Protein AF-A0A7W0J5N4-F1 (afdb_monomer)

Sequence (81 aa):
MSKYDFGVAIANQFEFDPSLITPTSYLEGGLVAARSPNLTLSTEKLSAALGHPLPAFLPGLKKFQSQYRHGFPEMIKTLVE

Radius of gyration: 16.88 Å; Cα contacts (8 Å, |Δi|>4): 27; chains: 1; bounding box: 43×34×36 Å

Secondary structure (DSSP, 8-state):
--HHHHHHHHHHHHT--GGGPPP--GGGS--SS---S------HHHHHHHTSPPPPHHHHHHHHHHHHHTTHHHHHHTT--

Mean predicted aligned error: 3.99 Å

Foldseek 3Di:
DDPLVVQLLLCVLVVHDSVVGDDDDPVPVPDPDDDDPDPDDDCVVVCVVVVHDDDDDNVVSNVVVVCVVVCVVVVVVVVDD

pLDDT: mean 94.43, std 5.75, range [58.25, 98.38]

Solvent-accessible surface area (backbone atoms only — not comparable to full-atom values): 5361 Å² total; per-residue (Å²): 134,54,73,58,57,51,49,41,50,50,23,57,75,72,74,44,76,45,85,80,62,75,85,76,61,77,85,76,61,79,61,90,65,91,72,75,94,73,83,84,77,88,58,62,71,57,25,62,74,68,74,46,82,72,88,57,66,67,66,51,52,53,50,48,53,52,38,56,78,68,46,44,65,63,56,54,60,74,72,61,130

Structure (mmCIF, N/CA/C/O backbone):
data_AF-A0A7W0J5N4-F1
#
_entry.id   AF-A0A7W0J5N4-F1
#
loop_
_atom_site.group_PDB
_atom_site.id
_atom_site.type_symbol
_atom_site.label_atom_id
_atom_site.label_alt_id
_atom_site.label_comp_id
_atom_site.label_asym_id
_atom_site.label_entity_id
_atom_site.label_seq_id
_atom_site.pdbx_PDB_ins_code
_atom_site.Cartn_x
_atom_site.Cartn_y
_atom_site.Cartn_z
_atom_site.occupancy
_atom_site.B_iso_or_equiv
_atom_site.auth_seq_id
_atom_site.auth_comp_id
_atom_site.auth_asym_id
_atom_site.auth_atom_id
_atom_site.pdbx_PDB_model_num
ATOM 1 N N . MET A 1 1 ? -1.235 0.755 7.767 1.00 91.50 1 MET A N 1
ATOM 2 C CA . MET A 1 1 ? -2.112 1.309 6.714 1.00 91.50 1 MET A CA 1
ATOM 3 C C . MET A 1 1 ? -3.449 0.597 6.799 1.00 91.50 1 MET A C 1
ATOM 5 O O . MET A 1 1 ? -3.452 -0.631 6.835 1.00 91.50 1 MET A O 1
ATOM 9 N N . SER A 1 2 ? -4.550 1.334 6.890 1.00 94.81 2 SER A N 1
ATOM 10 C CA . SER A 1 2 ? -5.905 0.771 6.855 1.00 94.81 2 SER A CA 1
ATOM 11 C C . SER A 1 2 ? -6.379 0.527 5.411 1.00 94.81 2 SER A C 1
ATOM 13 O O . SER A 1 2 ? -5.748 0.983 4.457 1.00 94.81 2 SER A O 1
ATOM 15 N N . LYS A 1 3 ? -7.514 -0.169 5.225 1.00 93.12 3 LYS A N 1
ATOM 16 C CA . LYS A 1 3 ? -8.150 -0.298 3.896 1.00 93.12 3 LYS A CA 1
ATOM 17 C C . LYS A 1 3 ? -8.565 1.057 3.316 1.00 93.12 3 LYS A C 1
ATOM 19 O O . LYS A 1 3 ? -8.495 1.236 2.107 1.00 93.12 3 LYS A O 1
ATOM 24 N N . TYR A 1 4 ? -8.979 1.986 4.178 1.00 96.25 4 TYR A N 1
ATOM 25 C CA . TYR A 1 4 ? -9.321 3.348 3.785 1.00 96.25 4 TYR A CA 1
ATOM 26 C C . TYR A 1 4 ? -8.095 4.073 3.214 1.00 96.25 4 TYR A C 1
ATOM 28 O O . TYR A 1 4 ? -8.133 4.515 2.069 1.00 96.25 4 TYR A O 1
ATOM 36 N N . ASP A 1 5 ? -6.978 4.082 3.952 1.00 96.75 5 ASP A N 1
ATOM 37 C CA . ASP A 1 5 ? -5.732 4.722 3.500 1.00 96.75 5 ASP A CA 1
ATOM 38 C C . ASP A 1 5 ? -5.234 4.120 2.178 1.00 96.75 5 ASP A C 1
ATOM 40 O O . ASP A 1 5 ? -4.760 4.837 1.299 1.00 96.75 5 ASP A O 1
ATOM 44 N N . PHE A 1 6 ? -5.364 2.797 2.022 1.00 97.00 6 PHE A N 1
ATOM 45 C CA . PHE A 1 6 ? -5.013 2.093 0.789 1.00 97.00 6 PHE A CA 1
ATOM 46 C C . PHE A 1 6 ? -5.878 2.547 -0.397 1.00 97.00 6 PHE A C 1
ATOM 48 O O . PHE A 1 6 ? -5.346 2.826 -1.470 1.00 97.00 6 PHE A O 1
ATOM 55 N N . GLY A 1 7 ? -7.198 2.658 -0.204 1.00 97.44 7 GLY A N 1
ATOM 56 C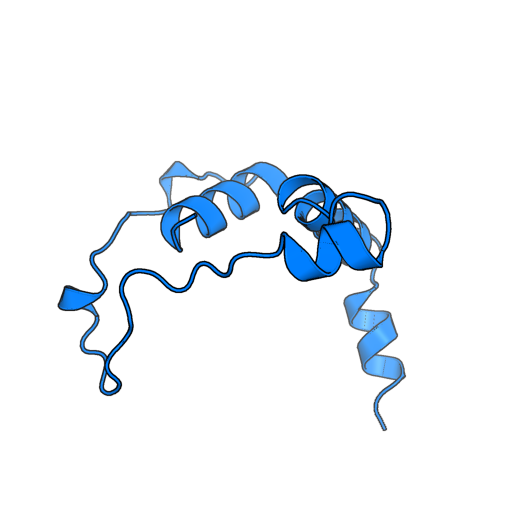 CA . GLY A 1 7 ? -8.129 3.140 -1.229 1.00 97.44 7 GLY A CA 1
ATOM 57 C C . GLY A 1 7 ? -7.846 4.585 -1.642 1.00 97.44 7 GLY A C 1
ATOM 58 O O . GLY A 1 7 ? -7.737 4.870 -2.833 1.00 97.44 7 GLY A O 1
ATOM 59 N N . VAL A 1 8 ? -7.639 5.476 -0.668 1.00 98.25 8 VAL A N 1
ATOM 60 C CA . VAL A 1 8 ? -7.263 6.879 -0.916 1.00 98.25 8 VAL A CA 1
ATOM 61 C C . VAL A 1 8 ? -5.930 6.969 -1.661 1.00 98.25 8 VAL A C 1
ATOM 63 O O . VAL A 1 8 ? -5.805 7.744 -2.608 1.00 98.25 8 VAL A O 1
ATOM 66 N N . ALA A 1 9 ? -4.936 6.153 -1.293 1.00 98.12 9 ALA A N 1
ATOM 67 C CA . ALA A 1 9 ? -3.658 6.118 -1.999 1.00 98.12 9 ALA A CA 1
ATOM 68 C C . ALA A 1 9 ? -3.817 5.694 -3.468 1.00 98.12 9 ALA A C 1
ATOM 70 O O . ALA A 1 9 ? -3.199 6.306 -4.339 1.00 98.12 9 ALA A O 1
ATOM 71 N N . ILE A 1 10 ? -4.661 4.694 -3.758 1.00 97.81 10 ILE A N 1
ATOM 72 C CA . ILE A 1 10 ? -4.984 4.297 -5.137 1.00 97.81 10 ILE A CA 1
ATOM 73 C C . ILE A 1 10 ? -5.671 5.438 -5.885 1.00 97.81 10 ILE A C 1
ATOM 75 O O . ILE A 1 10 ? -5.228 5.762 -6.984 1.00 97.81 10 ILE A O 1
ATOM 79 N N . ALA A 1 11 ? -6.708 6.053 -5.307 1.00 98.25 11 ALA A N 1
ATOM 80 C CA . ALA A 1 11 ? -7.426 7.155 -5.947 1.00 98.25 11 ALA A CA 1
ATOM 81 C C . ALA A 1 11 ? -6.469 8.292 -6.324 1.00 98.25 11 ALA A C 1
ATOM 83 O O . ALA A 1 11 ? -6.415 8.684 -7.485 1.00 98.25 11 ALA A O 1
ATOM 84 N N . ASN A 1 12 ? -5.618 8.709 -5.384 1.00 98.12 12 ASN A N 1
ATOM 85 C CA . ASN A 1 12 ? -4.596 9.722 -5.635 1.00 98.12 12 ASN A CA 1
ATOM 86 C C . ASN A 1 12 ? -3.606 9.301 -6.728 1.00 98.12 12 ASN A C 1
ATOM 88 O O . ASN A 1 12 ? -3.299 10.096 -7.611 1.00 98.12 12 ASN A O 1
ATOM 92 N N . GLN A 1 13 ? -3.106 8.058 -6.698 1.00 98.12 13 GLN A N 1
ATOM 93 C CA . GLN A 1 13 ? -2.158 7.589 -7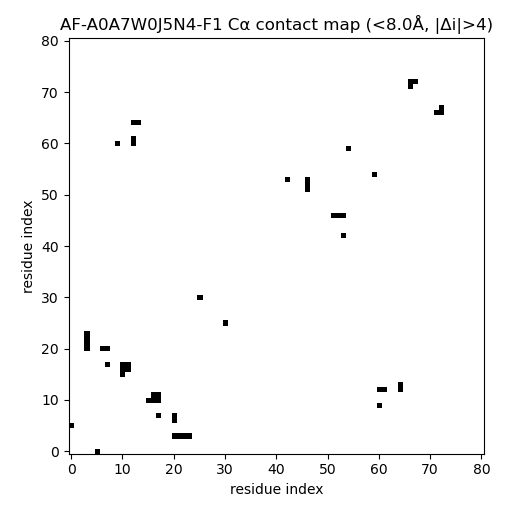.713 1.00 98.12 13 GLN A CA 1
ATOM 94 C C . GLN A 1 13 ? -2.790 7.575 -9.109 1.00 98.12 13 GLN A C 1
ATOM 96 O O . GLN A 1 13 ? -2.105 7.885 -10.078 1.00 98.12 13 GLN A O 1
ATOM 101 N N . PHE A 1 14 ? -4.065 7.199 -9.221 1.00 97.81 14 PHE A N 1
ATOM 102 C CA . PHE A 1 14 ? -4.794 7.104 -10.487 1.00 97.81 14 PHE A CA 1
ATOM 103 C C . PHE A 1 14 ? -5.509 8.397 -10.901 1.00 97.81 14 PHE A C 1
ATOM 105 O O . PHE A 1 14 ? -6.150 8.389 -11.947 1.00 97.81 14 PHE A O 1
ATOM 112 N N . GLU A 1 15 ? -5.347 9.488 -10.144 1.00 97.69 15 GLU A N 1
ATOM 113 C CA . GLU A 1 15 ? -5.969 10.796 -10.408 1.00 97.69 15 GLU A CA 1
ATOM 114 C C . GLU A 1 15 ? -7.511 10.752 -10.355 1.00 97.69 15 GLU A C 1
ATOM 116 O O . GLU A 1 15 ? -8.203 11.500 -11.043 1.00 97.69 15 GLU A O 1
ATOM 121 N N . PHE A 1 16 ? -8.061 9.871 -9.515 1.00 98.06 16 PHE A N 1
ATOM 122 C CA . PHE A 1 16 ? -9.481 9.847 -9.167 1.00 98.06 16 PHE A CA 1
ATOM 123 C C . PHE A 1 16 ? -9.769 10.743 -7.962 1.00 98.06 16 PHE A C 1
ATOM 125 O O . PHE A 1 16 ? -8.875 11.038 -7.174 1.00 98.06 16 PHE A O 1
ATOM 132 N N . ASP A 1 17 ? -11.032 11.132 -7.787 1.00 98.19 17 ASP A N 1
ATOM 133 C CA . ASP A 1 17 ? -11.471 11.930 -6.643 1.00 98.19 17 ASP A CA 1
ATOM 134 C C . ASP A 1 17 ? -11.498 11.084 -5.349 1.00 98.19 17 ASP A C 1
ATOM 136 O O . ASP A 1 17 ? -12.351 10.198 -5.211 1.00 98.19 17 ASP A O 1
ATOM 140 N N . PRO A 1 18 ? -10.599 11.331 -4.374 1.00 97.75 18 PRO A N 1
ATOM 141 C CA . PRO A 1 18 ? -10.569 10.576 -3.126 1.00 97.75 18 PRO A CA 1
ATOM 142 C C . PRO A 1 18 ? -11.741 10.914 -2.194 1.00 97.75 18 PRO A C 1
ATOM 144 O O . PRO A 1 18 ? -12.004 10.141 -1.273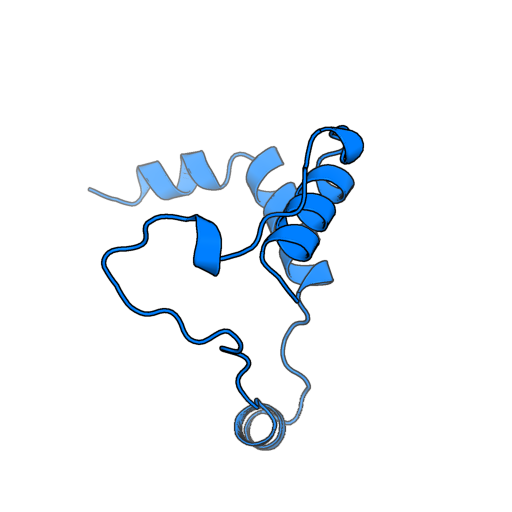 1.00 97.75 18 PRO A O 1
ATOM 147 N N . SER A 1 19 ? -12.454 12.029 -2.410 1.00 97.50 19 SER A N 1
ATOM 148 C CA . SER A 1 19 ? -13.586 12.439 -1.564 1.00 97.50 19 SER A CA 1
ATOM 149 C C . SER A 1 19 ? -14.786 11.492 -1.669 1.00 97.50 19 SER A C 1
ATOM 151 O O . SER A 1 19 ? -15.618 11.437 -0.764 1.00 97.50 19 SER A O 1
ATOM 153 N N . LEU A 1 20 ? -14.834 10.685 -2.735 1.00 97.81 20 LEU A N 1
ATOM 154 C CA . LEU A 1 20 ? -15.835 9.639 -2.937 1.00 97.81 20 LEU A CA 1
ATOM 155 C C . LEU A 1 20 ? -15.604 8.401 -2.053 1.00 97.81 20 LEU A C 1
ATOM 157 O O . LEU A 1 20 ? -16.451 7.509 -2.012 1.00 97.81 20 LEU A O 1
ATOM 161 N N . ILE A 1 21 ? -14.466 8.315 -1.356 1.00 97.56 21 ILE A N 1
ATOM 162 C CA . ILE A 1 21 ? -14.141 7.202 -0.463 1.00 97.56 21 ILE A CA 1
ATOM 163 C C . ILE A 1 21 ? -14.511 7.591 0.966 1.00 97.56 21 ILE A C 1
ATOM 165 O O . ILE A 1 21 ? -13.909 8.481 1.560 1.00 97.56 21 ILE A O 1
ATOM 169 N N . THR A 1 22 ? -15.460 6.870 1.557 1.00 96.38 22 THR A N 1
ATOM 170 C CA . THR A 1 22 ? -15.881 7.079 2.947 1.00 96.38 22 THR A CA 1
ATOM 171 C C . THR A 1 22 ? -15.268 6.028 3.876 1.00 96.38 22 THR A C 1
ATOM 173 O O . THR A 1 22 ? -15.345 4.832 3.573 1.00 96.38 22 THR A O 1
ATOM 176 N N . PRO A 1 23 ? -14.691 6.417 5.027 1.00 94.75 23 PRO A N 1
ATOM 177 C CA . PRO A 1 23 ? -14.232 5.454 6.019 1.00 94.75 23 PRO A CA 1
ATOM 178 C C . PRO A 1 23 ? -15.427 4.716 6.643 1.00 94.75 23 PRO A C 1
ATOM 180 O O . PRO A 1 23 ? -16.466 5.311 6.911 1.00 94.75 23 PRO A O 1
ATOM 183 N N . THR A 1 24 ? -15.271 3.419 6.905 1.00 92.81 24 THR A N 1
ATOM 184 C CA . THR A 1 24 ? -16.270 2.595 7.605 1.00 92.81 24 THR A CA 1
ATOM 185 C C . THR A 1 24 ? -15.579 1.624 8.556 1.00 92.81 24 THR A C 1
ATOM 187 O O . THR A 1 24 ? -14.438 1.204 8.317 1.00 92.81 24 THR A O 1
ATOM 190 N N . SER A 1 25 ? -16.254 1.276 9.651 1.00 89.69 25 SER A N 1
ATOM 191 C CA . SER A 1 25 ? -15.738 0.320 10.623 1.00 89.69 25 SER A CA 1
ATOM 192 C C . SER A 1 25 ? -15.920 -1.108 10.121 1.00 89.69 25 SER A C 1
ATOM 194 O O . SER A 1 25 ? -16.990 -1.501 9.667 1.00 89.69 25 SER A O 1
ATOM 196 N N . TYR A 1 26 ? -14.895 -1.947 10.280 1.00 85.81 26 TYR A N 1
ATOM 197 C CA . TYR A 1 26 ? -15.019 -3.371 9.954 1.00 85.81 26 TYR A CA 1
ATOM 198 C C . TYR A 1 26 ? -16.071 -4.090 10.820 1.00 85.81 26 TYR A C 1
ATOM 200 O O . TYR A 1 26 ? -16.574 -5.133 10.406 1.00 85.81 26 TYR A O 1
ATOM 208 N N . LEU A 1 27 ? -16.401 -3.537 11.996 1.00 86.56 27 LEU A N 1
ATOM 209 C CA . LEU A 1 27 ? -17.434 -4.057 12.897 1.00 86.56 27 LEU A CA 1
ATOM 210 C C . LEU A 1 27 ? -18.840 -3.947 12.291 1.00 86.56 27 LEU A C 1
ATOM 212 O O . LEU A 1 27 ? -19.708 -4.753 12.605 1.00 86.56 27 LEU A O 1
ATOM 216 N N . GLU A 1 28 ? -19.050 -2.984 11.396 1.00 86.81 28 GLU A N 1
ATOM 217 C CA . GLU A 1 28 ? -20.341 -2.709 10.755 1.00 86.81 28 GLU A CA 1
ATOM 218 C C . GLU A 1 28 ? -20.539 -3.533 9.470 1.00 86.81 28 GLU A C 1
ATOM 220 O O . GLU A 1 28 ? -21.613 -3.530 8.879 1.00 86.81 28 GLU A O 1
ATOM 225 N N . GLY A 1 29 ? -19.513 -4.272 9.030 1.00 79.75 29 GLY A N 1
ATOM 226 C CA . GLY A 1 29 ? -19.481 -4.929 7.720 1.00 79.75 29 GLY A CA 1
ATOM 227 C C . GLY A 1 29 ? -20.205 -6.275 7.618 1.00 79.75 29 GLY A C 1
ATOM 228 O O . GLY A 1 29 ? -20.065 -6.934 6.589 1.00 79.75 29 GLY A O 1
ATOM 229 N N . GLY A 1 30 ? -20.901 -6.733 8.668 1.00 86.00 30 GLY A N 1
ATOM 230 C CA . GLY A 1 30 ? -21.643 -8.007 8.661 1.00 86.00 30 GLY A CA 1
ATOM 231 C C . GLY A 1 30 ? -20.788 -9.233 8.304 1.00 86.00 30 GLY A C 1
ATOM 232 O O . GLY A 1 30 ? -21.276 -10.188 7.701 1.00 86.00 30 GLY A O 1
ATOM 233 N N . LEU A 1 31 ? -19.484 -9.188 8.598 1.00 87.25 31 LEU A N 1
ATOM 234 C CA . LEU A 1 31 ? -18.531 -10.190 8.132 1.00 87.25 31 LEU A CA 1
ATOM 235 C C . LEU A 1 31 ? -18.726 -11.518 8.875 1.00 87.25 31 LEU A C 1
ATOM 237 O O . LEU A 1 31 ? -18.606 -11.573 10.094 1.00 87.25 31 LEU A O 1
ATOM 241 N N . VAL A 1 32 ? -18.940 -12.602 8.122 1.00 89.44 32 VAL A N 1
ATOM 242 C CA 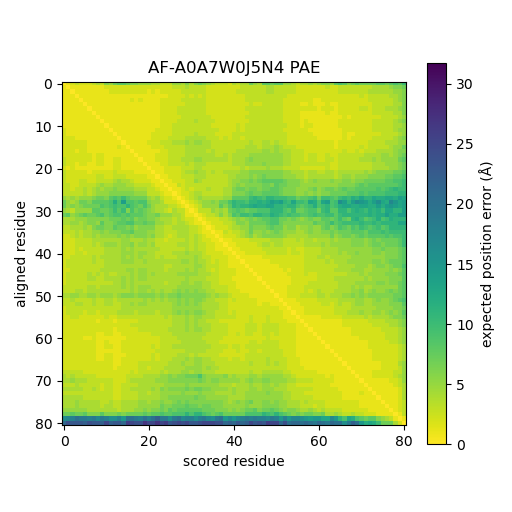. VAL A 1 32 ? -19.069 -13.968 8.670 1.00 89.44 32 VAL A CA 1
ATOM 243 C C . VAL A 1 32 ? -17.770 -14.433 9.340 1.00 89.44 32 VAL A C 1
ATOM 245 O O . VAL A 1 32 ? -17.793 -15.134 10.346 1.00 89.44 32 VAL A O 1
ATOM 248 N N . ALA A 1 33 ? -16.621 -14.034 8.789 1.00 89.62 33 ALA A N 1
ATOM 249 C CA . ALA A 1 33 ? -15.310 -14.379 9.325 1.00 89.62 33 ALA A CA 1
ATOM 250 C C . ALA A 1 33 ? -14.759 -13.260 10.216 1.00 89.62 33 ALA A C 1
ATOM 252 O O . ALA A 1 33 ? -14.689 -12.102 9.791 1.00 89.62 33 ALA A O 1
ATOM 253 N N . ALA A 1 34 ? -14.274 -13.631 11.405 1.00 87.50 34 ALA A N 1
ATOM 254 C CA . ALA A 1 34 ? -13.551 -12.722 12.285 1.00 87.50 34 ALA A CA 1
ATOM 255 C C . ALA A 1 34 ? -12.296 -12.171 11.584 1.00 87.50 34 ALA A C 1
ATOM 257 O O . ALA A 1 34 ? -11.521 -12.908 10.968 1.00 87.50 34 ALA A O 1
ATOM 258 N N . ARG A 1 35 ? -12.089 -10.856 11.672 1.00 87.50 35 ARG A N 1
ATOM 259 C CA . ARG A 1 35 ? -10.935 -10.160 11.090 1.00 87.50 35 ARG A CA 1
ATOM 260 C C . ARG A 1 35 ? -10.114 -9.551 12.217 1.00 87.50 35 ARG A C 1
ATOM 262 O O . ARG A 1 35 ? -10.661 -8.821 13.036 1.00 87.50 35 ARG A O 1
ATOM 269 N N . SER A 1 36 ? -8.804 -9.804 12.228 1.00 89.31 36 SER A N 1
ATOM 270 C CA . SER A 1 36 ? -7.910 -9.046 13.104 1.00 89.31 36 SER A CA 1
ATOM 271 C C . SER A 1 36 ? -7.919 -7.571 12.681 1.00 89.31 36 SER A C 1
ATOM 273 O O . SER A 1 36 ? -7.756 -7.293 11.487 1.00 89.31 36 SER A O 1
ATOM 275 N N . PRO A 1 37 ? -8.059 -6.622 13.621 1.00 88.56 37 PRO A N 1
ATOM 276 C CA . PRO A 1 37 ? -7.970 -5.196 13.318 1.00 88.56 37 PRO A CA 1
ATOM 277 C C . PRO A 1 37 ? -6.551 -4.768 12.910 1.00 88.56 37 PRO A C 1
ATOM 279 O O . PRO A 1 37 ? -6.388 -3.727 12.278 1.00 88.56 37 PRO A O 1
ATOM 282 N N . ASN A 1 38 ? -5.524 -5.568 13.233 1.00 91.81 38 ASN A N 1
ATOM 283 C CA . ASN A 1 38 ? -4.139 -5.321 12.842 1.00 91.81 38 ASN A CA 1
ATOM 284 C C . ASN A 1 38 ? -3.492 -6.599 12.292 1.00 91.81 38 ASN A C 1
ATOM 286 O O . ASN A 1 38 ? -3.329 -7.590 13.002 1.00 91.81 38 ASN A O 1
ATOM 290 N N . LEU A 1 39 ? -3.126 -6.560 11.012 1.00 92.56 39 LEU A N 1
ATOM 291 C CA . LEU A 1 39 ? -2.459 -7.649 10.290 1.00 92.56 39 LEU A CA 1
ATOM 292 C C . LEU A 1 39 ? -1.040 -7.255 9.842 1.00 92.56 39 LEU A C 1
ATOM 294 O O . LEU A 1 39 ? -0.498 -7.839 8.907 1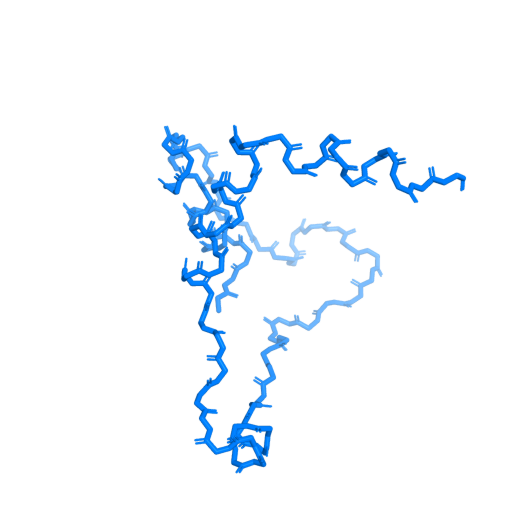.00 92.56 39 LEU A O 1
ATOM 298 N N . THR A 1 40 ? -0.447 -6.235 10.467 1.00 94.00 40 THR A N 1
ATOM 299 C CA . THR A 1 40 ? 0.911 -5.790 10.131 1.00 94.00 40 THR A CA 1
ATOM 300 C C . THR A 1 40 ? 1.927 -6.843 10.563 1.00 94.00 40 THR A C 1
ATOM 302 O O . THR A 1 40 ? 1.887 -7.321 11.695 1.00 94.00 40 THR A O 1
ATOM 305 N N . LEU A 1 41 ? 2.850 -7.181 9.665 1.00 94.19 41 LEU A N 1
ATOM 306 C CA . LEU A 1 41 ? 3.962 -8.081 9.941 1.00 94.19 41 LEU A CA 1
ATOM 307 C C . LEU A 1 41 ? 5.256 -7.287 10.104 1.00 94.19 41 LEU A C 1
ATOM 309 O O . LEU A 1 41 ? 5.477 -6.284 9.426 1.00 94.19 41 LEU A O 1
ATOM 313 N N . SER A 1 42 ? 6.119 -7.785 10.979 1.00 95.44 42 SER A N 1
ATOM 314 C CA . SER A 1 42 ? 7.491 -7.318 11.136 1.00 95.44 42 SER A CA 1
ATOM 315 C C . SER A 1 42 ? 8.370 -7.973 10.056 1.00 95.44 42 SER A C 1
ATOM 317 O O . SER A 1 42 ? 8.255 -9.170 9.782 1.00 95.44 42 SER A O 1
ATOM 319 N N . THR A 1 43 ? 9.209 -7.176 9.389 1.00 96.00 43 THR A N 1
ATOM 320 C CA . THR A 1 43 ? 10.046 -7.622 8.252 1.00 96.00 43 THR A CA 1
ATOM 321 C C . THR A 1 43 ? 11.547 -7.492 8.520 1.00 96.00 43 THR A C 1
ATOM 323 O O . THR A 1 43 ? 12.374 -7.665 7.621 1.00 96.00 43 THR A O 1
ATOM 326 N N . GLU A 1 44 ? 11.917 -7.231 9.770 1.00 97.44 44 GLU A N 1
ATOM 327 C CA . GLU A 1 44 ? 13.281 -6.962 10.225 1.00 97.44 44 GLU A CA 1
ATOM 328 C C . GLU A 1 44 ? 14.185 -8.169 9.983 1.00 97.44 44 GLU A C 1
ATOM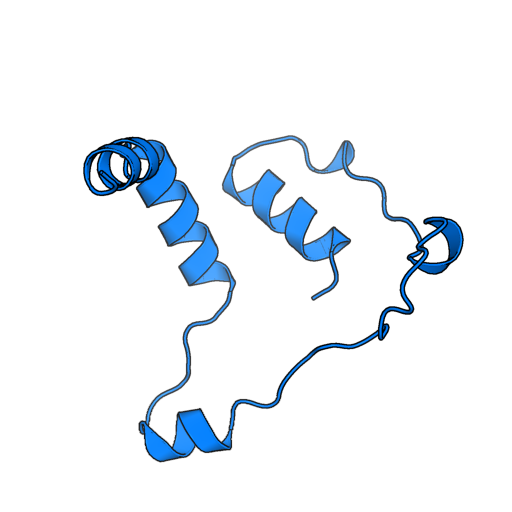 330 O O . GLU A 1 44 ? 15.270 -8.012 9.432 1.00 97.44 44 GLU A O 1
ATOM 335 N N . LYS A 1 45 ? 13.713 -9.386 10.298 1.00 98.12 45 LYS A N 1
ATOM 336 C CA . LYS A 1 45 ? 14.474 -10.620 10.044 1.00 98.12 45 LYS A CA 1
ATOM 337 C C . LYS A 1 45 ? 14.827 -10.772 8.563 1.00 98.12 45 LYS A C 1
ATOM 339 O O . LYS A 1 45 ? 15.945 -11.159 8.237 1.00 98.12 45 LYS A O 1
ATOM 344 N N . LEU A 1 46 ? 13.876 -10.479 7.675 1.00 97.75 46 LEU A N 1
ATOM 345 C CA . LEU A 1 46 ? 14.080 -10.607 6.234 1.00 97.75 46 LEU A CA 1
ATOM 346 C C . LEU A 1 46 ? 15.005 -9.505 5.706 1.00 97.75 46 LEU A C 1
ATOM 348 O O . LEU A 1 46 ? 15.934 -9.801 4.963 1.00 97.75 46 LEU A O 1
ATOM 352 N N . SER A 1 47 ? 14.801 -8.262 6.146 1.00 98.00 47 SER A N 1
ATOM 353 C CA . SER A 1 47 ? 15.670 -7.132 5.788 1.00 98.00 47 SER A CA 1
ATOM 354 C C . SER A 1 47 ? 17.120 -7.371 6.230 1.00 98.00 47 SER A C 1
ATOM 356 O O . SER A 1 47 ? 18.047 -7.131 5.461 1.00 98.00 47 SER A O 1
ATOM 358 N N . ALA A 1 48 ? 17.322 -7.910 7.437 1.00 98.06 48 ALA A N 1
ATOM 359 C CA . ALA A 1 48 ? 18.644 -8.266 7.948 1.00 98.06 48 ALA A CA 1
ATOM 360 C C . ALA A 1 48 ? 19.304 -9.385 7.127 1.00 98.06 48 ALA A C 1
ATOM 362 O O . ALA A 1 48 ? 20.482 -9.288 6.800 1.00 98.06 48 ALA A O 1
ATOM 363 N N . ALA A 1 49 ? 18.546 -10.423 6.758 1.00 98.38 49 ALA A N 1
ATOM 364 C CA . ALA A 1 49 ? 19.061 -11.529 5.953 1.00 98.38 49 ALA A CA 1
ATOM 365 C C . ALA A 1 49 ?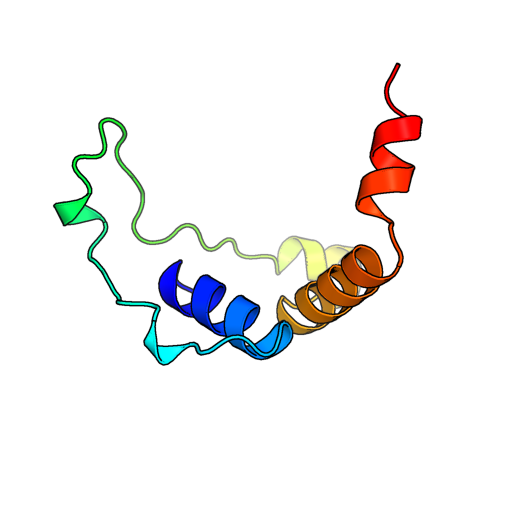 19.425 -11.114 4.514 1.00 98.38 49 ALA A C 1
ATOM 367 O O . ALA A 1 49 ? 20.374 -11.653 3.951 1.00 98.38 49 ALA A O 1
ATOM 368 N N . LEU A 1 50 ? 18.684 -10.170 3.921 1.00 97.94 50 LEU A N 1
ATOM 369 C CA . LEU A 1 50 ? 18.920 -9.678 2.557 1.00 97.94 50 LEU A CA 1
ATOM 370 C C . LEU A 1 50 ? 19.945 -8.533 2.485 1.00 97.94 50 LEU A C 1
ATOM 372 O O . LEU A 1 50 ? 20.423 -8.211 1.400 1.00 97.94 50 LEU A O 1
ATOM 376 N N . GLY A 1 51 ? 20.277 -7.902 3.616 1.00 98.25 51 GLY A N 1
ATOM 377 C CA . GLY A 1 51 ? 21.233 -6.791 3.678 1.00 98.25 51 GLY A CA 1
ATOM 378 C C . GLY A 1 51 ? 20.711 -5.470 3.102 1.00 98.25 51 GLY A C 1
ATOM 379 O O . GLY A 1 51 ? 21.493 -4.550 2.872 1.00 98.25 51 GLY A O 1
ATOM 380 N N . HIS A 1 52 ? 19.403 -5.356 2.858 1.00 96.31 52 HIS A N 1
ATOM 381 C CA . HIS A 1 52 ? 18.769 -4.142 2.344 1.00 96.31 52 HIS A CA 1
ATOM 382 C C . HIS A 1 52 ? 17.304 -4.040 2.814 1.00 96.31 52 HIS A C 1
ATOM 384 O O . HIS A 1 52 ? 16.688 -5.054 3.155 1.00 96.31 52 HIS A O 1
ATOM 390 N N . PRO A 1 53 ? 16.704 -2.834 2.829 1.00 94.75 53 PRO A N 1
ATOM 391 C CA . PRO A 1 53 ? 15.294 -2.672 3.175 1.00 94.75 53 PRO A CA 1
ATOM 392 C C . PRO A 1 53 ? 14.376 -3.314 2.128 1.00 94.75 53 PRO A C 1
ATOM 394 O O . PRO A 1 53 ? 14.680 -3.322 0.931 1.00 94.75 53 PRO A O 1
ATOM 397 N N . LEU A 1 54 ? 13.224 -3.822 2.569 1.00 94.81 54 LEU A N 1
ATOM 398 C CA . LEU A 1 54 ? 12.185 -4.296 1.656 1.00 94.81 54 LEU A CA 1
ATOM 399 C C . LEU A 1 54 ? 11.502 -3.137 0.913 1.00 94.81 54 LEU A C 1
ATOM 401 O O . LEU A 1 54 ? 11.475 -2.008 1.412 1.00 94.81 54 LEU A O 1
ATOM 405 N N . PRO A 1 55 ? 10.905 -3.400 -0.265 1.00 94.50 55 PRO A N 1
ATOM 406 C CA . PRO A 1 55 ? 10.152 -2.389 -0.993 1.00 94.50 55 PRO A CA 1
ATOM 407 C C . PRO A 1 55 ? 9.022 -1.796 -0.147 1.00 94.50 55 PRO A C 1
ATOM 409 O O . PRO A 1 55 ? 8.191 -2.516 0.407 1.00 94.50 55 PRO A O 1
ATOM 412 N N . ALA A 1 56 ? 8.963 -0.467 -0.092 1.00 94.06 56 ALA A N 1
ATOM 413 C CA . ALA A 1 56 ? 7.843 0.240 0.511 1.00 94.06 56 ALA A CA 1
ATOM 414 C C . ALA A 1 56 ? 6.598 0.186 -0.392 1.00 94.06 56 ALA A C 1
ATOM 416 O O . ALA A 1 56 ? 6.679 -0.022 -1.606 1.00 94.06 56 ALA A O 1
ATOM 417 N N . PHE A 1 57 ? 5.434 0.456 0.198 1.00 94.88 57 PHE A N 1
ATOM 418 C CA . PHE A 1 57 ? 4.155 0.449 -0.512 1.00 94.88 57 PHE A CA 1
ATOM 419 C C . PHE A 1 57 ? 4.091 1.453 -1.677 1.00 94.88 57 PHE A C 1
ATOM 421 O O . PHE A 1 57 ? 3.709 1.077 -2.783 1.00 94.88 57 PHE A O 1
ATOM 428 N N . LEU A 1 58 ? 4.482 2.716 -1.459 1.00 95.75 58 LEU A N 1
ATOM 429 C CA . LEU A 1 58 ? 4.306 3.784 -2.456 1.00 95.75 58 LEU A CA 1
ATOM 430 C C . LEU A 1 58 ? 5.070 3.539 -3.774 1.00 95.75 58 LEU A C 1
ATOM 432 O O . LEU A 1 58 ? 4.462 3.688 -4.835 1.00 95.75 58 LEU A O 1
ATOM 436 N N . PRO A 1 59 ? 6.357 3.131 -3.773 1.00 96.94 59 PRO A N 1
ATOM 437 C CA . PRO A 1 59 ? 7.033 2.716 -5.004 1.00 96.94 59 PRO A CA 1
ATOM 438 C C . PRO A 1 59 ? 6.324 1.561 -5.725 1.00 96.94 59 PRO A C 1
ATOM 440 O O . PRO A 1 59 ? 6.219 1.575 -6.952 1.00 96.94 59 PRO A O 1
ATOM 443 N N . GLY A 1 60 ? 5.801 0.588 -4.969 1.00 96.94 60 GLY A N 1
ATOM 444 C CA . GLY A 1 60 ? 5.017 -0.520 -5.514 1.00 96.94 60 GLY A CA 1
ATOM 445 C C . GLY A 1 60 ? 3.735 -0.045 -6.197 1.00 96.94 60 GLY A C 1
ATOM 446 O O . GLY A 1 60 ? 3.458 -0.453 -7.322 1.00 96.94 60 GLY A O 1
ATOM 447 N N . LEU A 1 61 ? 3.003 0.879 -5.570 1.00 97.94 61 LEU A N 1
ATOM 448 C CA . LEU A 1 61 ? 1.784 1.471 -6.124 1.00 97.94 61 LEU A CA 1
ATOM 449 C C . LEU A 1 61 ? 2.053 2.258 -7.421 1.00 97.94 61 LEU A C 1
ATOM 451 O O . LEU A 1 61 ? 1.321 2.106 -8.399 1.00 97.94 61 LEU A O 1
ATOM 455 N N . LYS A 1 62 ? 3.143 3.034 -7.472 1.00 97.94 62 LYS A N 1
ATOM 456 C CA . LYS A 1 62 ? 3.584 3.720 -8.701 1.00 97.94 62 LYS A CA 1
ATOM 457 C C . LYS A 1 62 ? 3.891 2.729 -9.825 1.00 97.94 62 LYS A C 1
ATOM 459 O O . LYS A 1 62 ? 3.447 2.914 -10.958 1.00 97.94 62 LYS A O 1
ATOM 464 N N . LYS A 1 63 ? 4.627 1.655 -9.515 1.00 97.75 63 LYS A N 1
ATOM 465 C CA . LYS A 1 63 ? 4.938 0.597 -10.488 1.00 97.75 63 LYS A CA 1
ATOM 466 C C . LYS A 1 63 ? 3.671 -0.109 -10.969 1.00 97.75 63 LYS A C 1
ATOM 468 O O . LYS A 1 63 ? 3.537 -0.329 -12.168 1.00 97.75 63 LYS A O 1
ATOM 473 N N . PHE A 1 64 ? 2.742 -0.403 -10.061 1.00 97.69 64 PHE A N 1
ATOM 474 C CA . PHE A 1 64 ? 1.452 -1.007 -10.380 1.00 97.69 64 PHE A CA 1
ATOM 475 C C . PHE A 1 64 ? 0.655 -0.153 -11.373 1.00 97.69 64 PHE A C 1
ATOM 477 O O . PHE A 1 64 ? 0.224 -0.665 -12.404 1.00 97.69 64 PHE A O 1
ATOM 484 N N . GLN A 1 65 ? 0.528 1.155 -11.123 1.00 98.25 65 GLN A N 1
ATOM 485 C CA . GLN A 1 65 ? -0.143 2.067 -12.053 1.00 98.25 65 GLN A CA 1
ATOM 486 C C . GLN A 1 65 ? 0.549 2.092 -13.423 1.00 98.25 65 GLN A C 1
ATOM 488 O O . GLN A 1 65 ? -0.123 2.013 -14.451 1.00 98.25 65 GLN A O 1
ATOM 493 N N . SER A 1 66 ? 1.883 2.177 -13.447 1.00 98.12 66 SER A N 1
ATOM 494 C CA . SER A 1 66 ? 2.647 2.144 -14.696 1.00 98.12 66 SER A CA 1
ATOM 495 C C . SER A 1 66 ? 2.372 0.856 -15.476 1.00 98.12 66 SER A C 1
ATOM 497 O O . SER A 1 66 ? 1.986 0.919 -16.639 1.00 98.12 66 SER A O 1
ATOM 499 N N . GLN A 1 67 ? 2.470 -0.307 -14.833 1.00 97.81 67 GLN A N 1
ATOM 500 C CA . GLN A 1 67 ? 2.192 -1.600 -15.462 1.00 97.81 67 GLN A CA 1
ATOM 501 C C . GLN A 1 67 ? 0.757 -1.693 -15.990 1.00 97.81 67 GLN A C 1
ATOM 503 O O . GLN A 1 67 ? 0.552 -2.148 -17.113 1.00 97.81 67 GLN A O 1
ATOM 508 N N . TYR A 1 68 ? -0.220 -1.210 -15.221 1.00 97.44 68 TYR A N 1
ATOM 509 C CA . TYR A 1 68 ? -1.610 -1.138 -15.663 1.00 97.44 68 TYR A CA 1
ATOM 510 C C . TYR A 1 68 ? -1.760 -0.286 -16.934 1.00 97.44 68 TYR A C 1
ATOM 512 O O . TYR A 1 68 ? -2.344 -0.742 -17.912 1.00 97.44 68 TYR A O 1
ATOM 520 N N . ARG A 1 69 ? -1.165 0.917 -16.966 1.00 96.75 69 ARG A N 1
ATOM 521 C CA . ARG A 1 69 ? -1.208 1.814 -18.139 1.00 96.75 69 ARG A CA 1
ATOM 522 C C . ARG A 1 69 ? -0.503 1.236 -19.375 1.00 96.75 69 ARG A C 1
ATOM 524 O O . ARG A 1 69 ? -0.847 1.617 -20.487 1.00 96.75 69 ARG A O 1
ATOM 531 N N . HIS A 1 70 ? 0.452 0.326 -19.191 1.00 97.62 70 HIS A N 1
ATOM 532 C CA . HIS A 1 70 ? 1.203 -0.314 -20.278 1.00 97.62 70 HIS A CA 1
ATOM 533 C C . HIS A 1 70 ? 0.644 -1.688 -20.694 1.00 97.62 70 HIS A C 1
ATOM 535 O O . HIS A 1 70 ? 1.334 -2.440 -21.377 1.00 97.62 70 HIS A O 1
ATOM 541 N N . GLY A 1 71 ? -0.580 -2.042 -20.288 1.00 97.25 71 GLY A N 1
ATOM 542 C CA . GLY A 1 71 ? -1.231 -3.285 -20.725 1.00 97.25 71 GLY A CA 1
ATOM 543 C C . GLY A 1 71 ? -0.632 -4.561 -20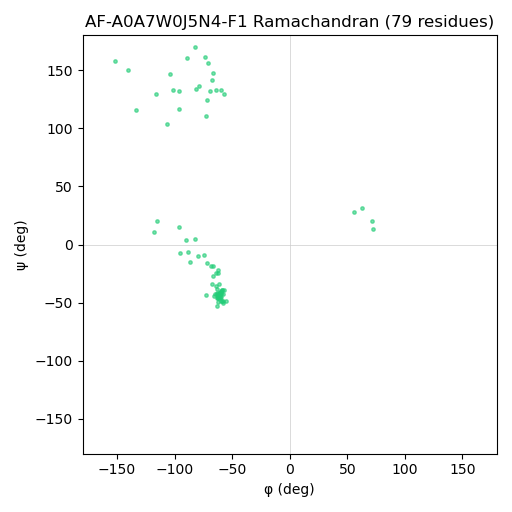.122 1.00 97.25 71 GLY A C 1
ATOM 544 O O . GLY A 1 71 ? -0.780 -5.656 -20.667 1.00 97.25 71 GLY A O 1
ATOM 545 N N . PHE A 1 72 ? 0.085 -4.444 -19.001 1.00 97.50 72 PHE A N 1
ATOM 546 C CA . PHE A 1 72 ? 0.660 -5.599 -18.310 1.00 97.50 72 PHE A CA 1
ATOM 547 C C . PHE A 1 72 ? -0.401 -6.629 -17.869 1.00 97.50 72 PHE A C 1
ATOM 549 O O . PHE A 1 72 ? -0.130 -7.823 -18.002 1.00 97.50 72 PHE A O 1
ATOM 556 N N . PRO A 1 73 ? -1.602 -6.235 -17.383 1.00 95.88 73 PRO A N 1
ATOM 557 C CA . PRO A 1 73 ? -2.662 -7.196 -17.072 1.00 95.88 73 PRO A CA 1
ATOM 558 C C . PRO A 1 73 ? -3.102 -8.023 -18.285 1.00 95.88 73 PRO A C 1
ATOM 560 O O . PRO A 1 73 ? -3.336 -9.223 -18.156 1.00 95.88 73 PRO A O 1
ATOM 563 N N . GLU A 1 74 ? -3.205 -7.401 -19.457 1.00 96.44 74 GLU A N 1
ATOM 564 C CA . GLU A 1 74 ? -3.584 -8.047 -20.715 1.00 96.44 74 GLU A CA 1
ATOM 565 C C . GLU A 1 74 ? -2.517 -9.055 -21.129 1.00 96.44 74 GLU A C 1
ATOM 567 O O . GLU A 1 74 ? -2.850 -10.194 -21.440 1.00 96.44 74 GLU A O 1
ATOM 572 N N . MET A 1 75 ? -1.242 -8.673 -21.032 1.00 97.00 75 MET A N 1
ATOM 573 C CA . MET A 1 75 ? -0.119 -9.575 -21.288 1.00 97.00 75 MET A CA 1
ATOM 574 C C . MET A 1 75 ? -0.106 -10.774 -20.328 1.00 97.00 75 MET A C 1
ATOM 576 O O . MET A 1 75 ? 0.069 -11.900 -20.775 1.00 97.00 75 MET A O 1
ATOM 580 N N . ILE A 1 76 ? -0.357 -10.589 -19.026 1.00 95.81 76 ILE A N 1
ATOM 581 C CA . ILE A 1 76 ? -0.422 -11.726 -18.087 1.00 95.81 76 ILE A CA 1
ATOM 582 C C . ILE A 1 76 ? -1.537 -12.704 -18.479 1.00 95.81 76 ILE A C 1
ATOM 584 O O . ILE A 1 76 ? -1.333 -13.914 -18.412 1.00 95.81 76 ILE A O 1
ATOM 588 N N . LYS A 1 77 ? -2.706 -12.203 -18.903 1.00 95.69 77 LYS A N 1
ATOM 589 C CA . LYS A 1 77 ? -3.834 -13.056 -19.314 1.00 95.69 77 LYS A CA 1
ATOM 590 C C . LYS A 1 77 ? -3.500 -13.939 -20.519 1.00 95.69 77 LYS A C 1
ATOM 592 O O . LYS A 1 77 ? -4.113 -14.988 -20.650 1.00 95.69 77 LYS A O 1
ATOM 597 N N . THR A 1 78 ? -2.540 -13.559 -21.368 1.00 96.44 78 THR A N 1
ATOM 598 C CA . THR A 1 78 ? -2.100 -14.414 -22.485 1.00 96.44 78 THR A CA 1
ATOM 599 C C . THR A 1 78 ? -1.139 -15.526 -22.061 1.00 96.44 78 THR A C 1
ATOM 601 O O . THR A 1 78 ? -0.812 -16.370 -22.885 1.00 96.44 78 THR A O 1
ATOM 604 N N . LEU A 1 79 ? -0.637 -15.512 -20.819 1.00 94.81 79 LEU A N 1
ATOM 605 C CA . LEU A 1 79 ? 0.325 -16.498 -20.302 1.00 94.81 79 LEU A CA 1
ATOM 606 C C . LEU A 1 79 ? -0.333 -17.655 -19.540 1.00 94.81 79 LEU A C 1
ATOM 608 O O . LEU A 1 79 ? 0.365 -18.576 -19.123 1.00 94.81 79 LEU A O 1
ATOM 612 N N . VAL A 1 80 ? -1.643 -17.584 -19.304 1.00 83.69 80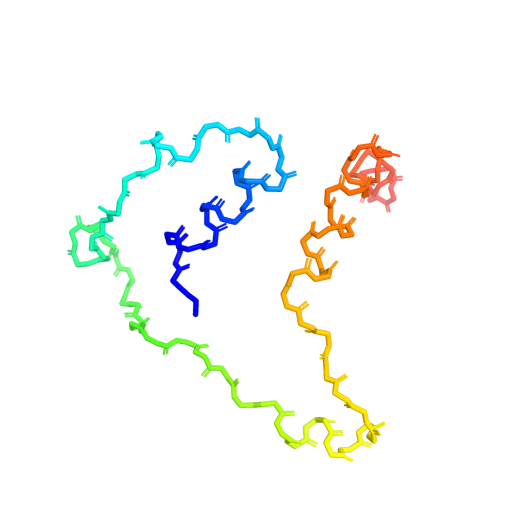 VAL A N 1
ATOM 613 C CA . VAL A 1 80 ? -2.395 -18.612 -18.582 1.00 83.69 80 VAL A CA 1
ATOM 614 C C . VAL A 1 80 ? -3.241 -19.371 -19.605 1.00 83.69 80 VAL A C 1
ATOM 616 O O . VAL A 1 80 ? -4.229 -18.825 -20.092 1.00 83.69 80 VAL A O 1
ATOM 619 N N . GLU A 1 81 ? -2.802 -20.585 -19.958 1.00 58.25 81 GLU A N 1
ATOM 620 C CA . GLU A 1 81 ? -3.614 -21.605 -20.653 1.00 58.25 81 GLU A CA 1
ATOM 621 C C . GLU A 1 81 ? -4.626 -22.250 -19.697 1.00 58.25 81 GLU A C 1
ATOM 623 O O . GLU A 1 81 ? -4.257 -22.511 -18.524 1.00 58.25 81 GLU A O 1
#